Protein AF-A0A0W8DHG4-F1 (afdb_monomer)

Nearest PDB structures (foldseek):
  8uyo-assembly1_1  TM=6.181E-01  e=2.936E-01  Homo sapiens
  4qko-assembly4_G  TM=4.051E-01  e=9.079E-01  Pseudomonas aeruginosa PAO1

Secondary structure (DSSP, 8-state):
---------HHHHHHHHHH-PPPTTS-HHHHHHHHHHHHHTSTTGGGSHHHHHHHHHHHHHHSSGGGHHHHHHHHTT--S-HHHHHHHHHHHHHHHHTS-SPPP-HHHHHHH----PPP----------------

Solvent-accessible surface area (backbone atoms only — not comparable to full-atom values): 8280 Å² total; per-residue (Å²): 134,86,81,88,77,80,78,75,48,58,66,55,47,52,56,45,51,68,67,64,60,59,56,55,80,35,36,46,60,58,43,52,53,53,35,45,56,54,23,40,72,29,89,63,20,66,82,30,63,66,33,31,38,50,30,33,58,29,45,44,53,37,67,47,63,96,49,21,69,63,52,44,58,70,54,59,88,62,86,72,55,43,65,55,52,38,54,50,50,38,53,53,50,24,62,74,65,75,39,60,59,54,46,80,65,62,75,61,50,66,72,66,63,67,77,74,73,78,77,82,87,80,85,83,85,84,87,84,81,87,84,84,90,88,132

Sequence (135 aa):
MARFRPTLTDQEITARIYSEGKRAAETYQEYADRLLMMADGLTGGLESVSNAQHALATFLRLAWPQRKDILQTHIRGKPGAPTELLNDAVHFLSELSQSDGRRDDYKRRKLSDGSRTPRPDTKAKPAASKPTPKK

Mean predicted aligned error: 12.34 Å

Foldseek 3Di:
DDPDDDPDALVRLLVCLLVDADDQADFLVRLLVVSLVSLQSYVCRLVPLVSLVSSLVSSLCHLDPVCSVVLCVVLPPDDDRSSVSSVVSQVVVCVVVVHRNHHPVPVVVVVVPPPPPDDPPDDDDDDDDDDDDDD

pLDDT: mean 82.61, std 21.77, range [37.69, 98.62]

Structure (mmCIF, N/CA/C/O backbone):
data_AF-A0A0W8DHG4-F1
#
_entry.id   AF-A0A0W8DHG4-F1
#
loop_
_atom_site.group_PDB
_atom_site.id
_atom_site.type_symbol
_atom_site.label_atom_id
_atom_site.label_alt_id
_atom_site.label_comp_id
_atom_site.label_asym_id
_atom_site.label_entity_id
_atom_site.label_seq_id
_atom_site.pdbx_PDB_ins_code
_atom_site.Cartn_x
_atom_site.Cartn_y
_atom_site.Cartn_z
_atom_site.occupancy
_atom_site.B_iso_or_equiv
_atom_site.auth_seq_id
_atom_site.auth_comp_id
_atom_site.auth_asym_id
_atom_site.auth_atom_id
_atom_site.pdbx_PDB_model_num
ATOM 1 N N . MET A 1 1 ? -30.623 -26.410 10.223 1.00 40.69 1 MET A N 1
ATOM 2 C CA . MET A 1 1 ? -30.183 -25.206 9.484 1.00 40.69 1 MET A CA 1
ATOM 3 C C . MET A 1 1 ? -28.752 -24.891 9.889 1.00 40.69 1 MET A C 1
ATOM 5 O O . MET A 1 1 ? -28.527 -24.553 11.045 1.00 40.69 1 MET A O 1
ATOM 9 N N . ALA A 1 2 ? -27.779 -25.092 9.000 1.00 45.44 2 ALA A N 1
ATOM 10 C CA . ALA A 1 2 ? -26.382 -24.782 9.295 1.00 45.44 2 ALA A CA 1
ATOM 11 C C . ALA A 1 2 ? -26.195 -23.257 9.301 1.00 45.44 2 ALA A C 1
ATOM 13 O O . ALA A 1 2 ? -26.492 -22.591 8.312 1.00 45.44 2 ALA A O 1
ATOM 14 N N . ARG A 1 3 ? -25.742 -22.692 10.425 1.00 48.25 3 ARG A N 1
ATOM 15 C CA . ARG A 1 3 ? -25.333 -21.285 10.495 1.00 48.25 3 ARG A CA 1
ATOM 16 C C . ARG A 1 3 ? -24.000 -21.160 9.763 1.00 48.25 3 ARG A C 1
ATOM 18 O O . ARG A 1 3 ? -22.982 -21.594 10.290 1.00 48.25 3 ARG A O 1
ATOM 25 N N . PHE A 1 4 ? -24.004 -20.582 8.567 1.00 52.25 4 PHE A N 1
ATOM 26 C CA . PHE A 1 4 ? -22.767 -20.145 7.930 1.00 52.25 4 PHE A CA 1
ATOM 27 C C . PHE A 1 4 ? -22.173 -19.040 8.814 1.00 52.25 4 PHE A C 1
ATOM 29 O O . PHE A 1 4 ? -22.779 -17.984 8.986 1.00 52.25 4 PHE A O 1
ATOM 36 N N . ARG A 1 5 ? -21.041 -19.315 9.460 1.00 62.88 5 ARG A N 1
ATOM 37 C CA . ARG A 1 5 ? -20.249 -18.312 10.175 1.00 62.88 5 ARG A CA 1
ATOM 38 C C . ARG A 1 5 ? -18.804 -18.452 9.729 1.00 62.88 5 ARG A C 1
ATOM 40 O O . ARG A 1 5 ? -18.098 -19.324 10.225 1.00 62.88 5 ARG A O 1
ATOM 47 N N . PRO A 1 6 ? -18.394 -17.612 8.778 1.00 52.09 6 PRO A N 1
ATOM 48 C CA . PRO A 1 6 ? -17.113 -16.957 8.957 1.00 52.09 6 PRO A CA 1
ATOM 49 C C . PRO A 1 6 ? -17.217 -15.503 8.491 1.00 52.09 6 PRO A C 1
ATOM 51 O O . PRO A 1 6 ? -16.944 -15.184 7.338 1.00 52.09 6 PRO A O 1
ATOM 54 N N . THR A 1 7 ? -17.619 -14.602 9.385 1.00 70.25 7 THR A N 1
ATOM 55 C CA . THR A 1 7 ? -17.101 -13.233 9.309 1.00 70.25 7 THR A CA 1
ATOM 56 C C . THR A 1 7 ? -15.697 -13.317 9.885 1.00 70.25 7 THR A C 1
ATOM 58 O O . THR A 1 7 ? -15.559 -13.592 11.078 1.00 70.25 7 THR A O 1
ATOM 61 N N . LEU A 1 8 ? -14.676 -13.196 9.032 1.00 80.50 8 LEU A N 1
ATOM 62 C CA . LEU A 1 8 ? -13.296 -13.047 9.495 1.00 80.50 8 LEU A CA 1
ATOM 63 C C . LEU A 1 8 ? -13.265 -11.924 10.536 1.00 80.50 8 LEU A C 1
ATOM 65 O O . LEU A 1 8 ? -13.881 -10.878 10.336 1.00 80.50 8 LEU A O 1
ATOM 69 N N . THR A 1 9 ? -12.591 -12.160 11.651 1.00 91.44 9 THR A N 1
ATOM 70 C CA . THR A 1 9 ? -12.346 -11.130 12.660 1.00 91.44 9 THR A CA 1
ATOM 71 C C . THR A 1 9 ? -11.423 -10.050 12.100 1.00 91.44 9 THR A C 1
ATOM 73 O O . THR A 1 9 ? -10.621 -10.315 11.201 1.00 91.44 9 THR A O 1
ATOM 76 N N . ASP A 1 10 ? -11.459 -8.846 12.676 1.00 92.56 10 ASP A N 1
ATOM 77 C CA . ASP A 1 10 ? -10.547 -7.757 12.293 1.00 92.56 10 ASP A CA 1
ATOM 78 C C . ASP A 1 10 ? -9.073 -8.184 12.364 1.00 92.56 10 ASP A C 1
ATOM 80 O O . ASP A 1 10 ? -8.259 -7.804 11.521 1.00 92.56 10 ASP A O 1
ATOM 84 N N . GLN A 1 11 ? -8.724 -9.039 13.331 1.00 93.88 11 GLN A N 1
ATOM 85 C CA . GLN A 1 11 ? -7.378 -9.587 13.466 1.00 93.88 11 GLN A CA 1
ATOM 86 C C . GLN A 1 11 ? -7.007 -10.497 12.286 1.00 93.88 11 GLN A C 1
ATOM 88 O O . GLN A 1 11 ? -5.900 -10.394 11.754 1.00 93.88 11 GLN A O 1
ATOM 93 N N . GLU A 1 12 ? -7.916 -11.372 11.851 1.00 94.62 12 GLU A N 1
ATOM 94 C CA . GLU A 1 12 ? -7.690 -12.257 10.703 1.00 94.62 12 GLU A CA 1
ATOM 95 C C . GLU A 1 12 ? -7.619 -11.472 9.389 1.00 94.62 12 GLU A C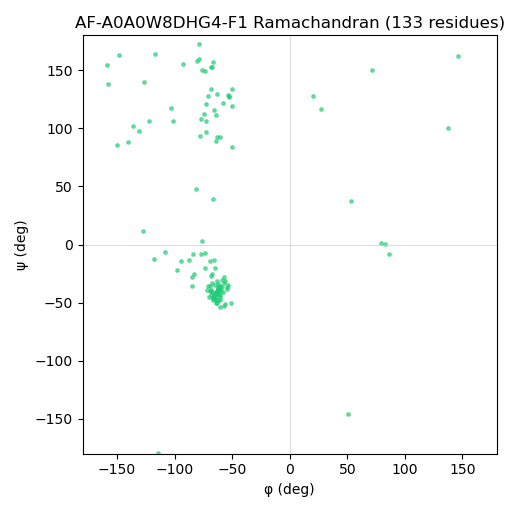 1
ATOM 97 O O . GLU A 1 12 ? -6.767 -11.761 8.546 1.00 94.62 12 GLU A O 1
ATOM 102 N N . ILE A 1 13 ? -8.461 -10.447 9.222 1.00 93.75 13 ILE A N 1
ATOM 103 C CA . ILE A 1 13 ? -8.416 -9.551 8.059 1.00 93.75 13 ILE A CA 1
ATOM 104 C C . ILE A 1 13 ? -7.089 -8.790 8.045 1.00 93.75 13 ILE A C 1
ATOM 106 O O . ILE A 1 13 ? -6.402 -8.782 7.025 1.00 93.75 13 ILE A O 1
ATOM 110 N N . THR A 1 14 ? -6.670 -8.227 9.179 1.00 96.44 14 THR A N 1
ATOM 111 C CA . THR A 1 14 ? -5.396 -7.505 9.302 1.00 96.44 14 THR A CA 1
ATOM 112 C C . THR A 1 14 ? -4.206 -8.415 8.991 1.00 96.44 14 THR A C 1
ATOM 114 O O . THR A 1 14 ? -3.324 -8.050 8.211 1.00 96.44 14 THR A O 1
ATOM 117 N N . ALA A 1 15 ? -4.189 -9.639 9.529 1.00 96.81 15 ALA A N 1
ATOM 118 C CA . ALA A 1 15 ? -3.156 -10.628 9.215 1.00 96.81 15 ALA A CA 1
ATOM 119 C C . ALA A 1 15 ? -3.132 -10.978 7.717 1.00 96.81 15 ALA A C 1
ATOM 121 O O . ALA A 1 15 ? -2.061 -11.125 7.116 1.00 96.81 15 ALA A O 1
ATOM 122 N N . ARG A 1 16 ? -4.311 -11.065 7.091 1.00 96.50 16 ARG A N 1
ATOM 123 C CA . ARG A 1 16 ? -4.432 -11.293 5.653 1.00 96.50 16 ARG A CA 1
ATOM 124 C C . ARG A 1 16 ? -3.893 -10.116 4.846 1.00 96.50 16 ARG A C 1
ATOM 126 O O . ARG A 1 16 ? -3.108 -10.362 3.939 1.00 96.50 16 ARG A O 1
ATOM 133 N N . ILE A 1 17 ? -4.221 -8.869 5.204 1.00 97.69 17 ILE A N 1
ATOM 134 C CA . ILE A 1 17 ? -3.657 -7.661 4.573 1.00 97.69 17 ILE A CA 1
ATOM 135 C C . ILE A 1 17 ? -2.130 -7.766 4.557 1.00 97.69 17 ILE A C 1
ATOM 137 O O . ILE A 1 17 ? -1.523 -7.712 3.496 1.00 97.69 17 ILE A O 1
ATOM 141 N N . TYR A 1 18 ? -1.497 -8.066 5.693 1.00 97.94 18 TYR A N 1
ATOM 142 C CA . TYR A 1 18 ? -0.037 -8.156 5.776 1.00 97.94 18 TYR A CA 1
ATOM 143 C C . TYR A 1 18 ? 0.612 -9.304 4.978 1.00 97.94 18 TYR A C 1
ATOM 145 O O . TYR A 1 18 ? 1.833 -9.307 4.803 1.00 97.94 18 TYR A O 1
ATOM 153 N N . SER A 1 19 ? -0.138 -10.285 4.495 1.00 96.81 19 SER A N 1
ATOM 154 C CA . SER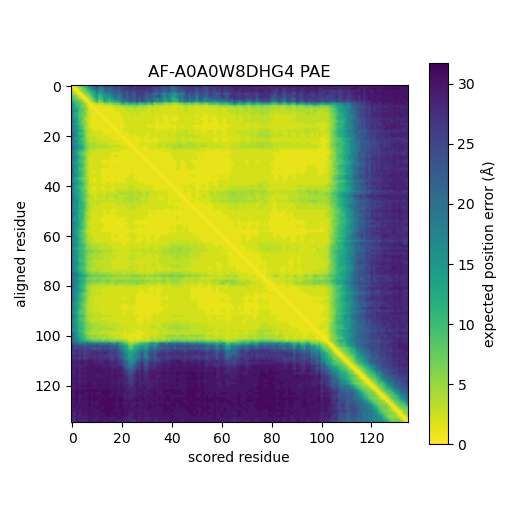 A 1 19 ? 0.399 -11.372 3.660 1.00 96.81 19 SER A CA 1
ATOM 155 C C . SER A 1 19 ? -0.030 -11.272 2.196 1.00 96.81 19 SER A C 1
ATOM 157 O O . SER A 1 19 ? 0.471 -12.023 1.357 1.00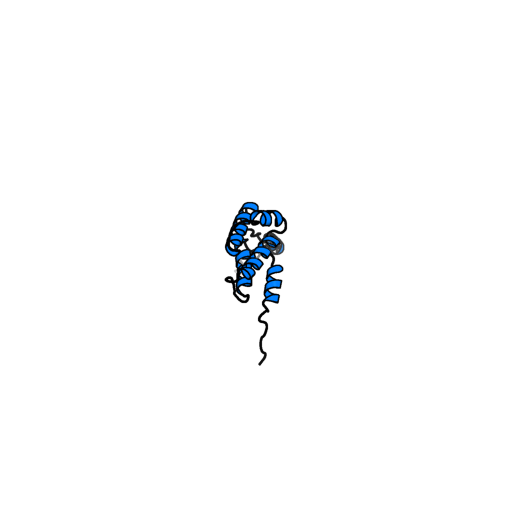 96.81 19 SER A O 1
ATOM 159 N N . GLU A 1 20 ? -0.910 -10.328 1.870 1.00 96.88 20 GLU A N 1
ATOM 160 C CA . GLU A 1 20 ? -1.489 -10.176 0.544 1.00 96.88 20 GLU A CA 1
ATOM 161 C C . GLU A 1 20 ? -0.485 -9.507 -0.400 1.00 96.88 20 GLU A C 1
ATOM 163 O O . GLU A 1 20 ? -0.368 -8.290 -0.456 1.00 96.88 20 GLU A O 1
ATOM 168 N N . GLY A 1 21 ? 0.280 -10.316 -1.133 1.00 96.69 21 GLY A N 1
ATOM 169 C CA . GLY A 1 21 ? 1.248 -9.826 -2.111 1.00 96.69 21 GLY A CA 1
ATOM 170 C C . GLY A 1 21 ? 0.613 -9.396 -3.435 1.00 96.69 21 GLY A C 1
ATOM 171 O O . GLY A 1 21 ? -0.474 -9.851 -3.814 1.00 96.69 21 GLY A O 1
ATOM 172 N N . LYS A 1 22 ? 1.350 -8.567 -4.183 1.00 96.81 22 LYS A N 1
ATOM 173 C CA . LYS A 1 22 ? 0.965 -8.159 -5.533 1.00 96.81 22 LYS A CA 1
ATOM 174 C C . LYS A 1 22 ? 0.918 -9.363 -6.484 1.00 96.81 22 LYS A C 1
ATOM 176 O O . LYS A 1 22 ? 1.884 -10.117 -6.620 1.00 96.81 22 LYS A O 1
ATOM 181 N N . ARG A 1 23 ? -0.186 -9.509 -7.208 1.00 95.75 23 ARG A N 1
ATOM 182 C CA . ARG A 1 23 ? -0.397 -10.486 -8.280 1.00 95.75 23 ARG A CA 1
ATOM 183 C C . ARG A 1 23 ? 0.338 -10.044 -9.548 1.00 95.75 23 ARG A C 1
ATOM 185 O O . ARG A 1 23 ? 0.514 -8.859 -9.828 1.00 95.75 23 ARG A O 1
ATOM 192 N N . ALA A 1 24 ? 0.762 -11.013 -10.356 1.00 93.00 24 ALA A N 1
ATOM 193 C CA . ALA A 1 24 ? 1.458 -10.722 -11.612 1.00 93.00 24 ALA A CA 1
ATOM 194 C C . ALA A 1 24 ? 0.568 -9.955 -12.606 1.00 93.00 24 ALA A C 1
ATOM 196 O O . ALA A 1 24 ? 1.036 -9.016 -13.241 1.00 93.00 24 ALA A O 1
ATOM 197 N N . ALA A 1 25 ? -0.710 -10.331 -12.686 1.00 93.56 25 ALA A N 1
ATOM 198 C CA . ALA A 1 25 ? -1.664 -9.788 -13.648 1.00 93.56 25 ALA A CA 1
ATOM 199 C C . ALA A 1 25 ? -2.329 -8.468 -13.217 1.00 93.56 25 ALA A C 1
ATOM 201 O O . ALA A 1 25 ? -3.046 -7.883 -14.023 1.00 93.56 25 ALA A O 1
ATOM 202 N N . GLU A 1 26 ? -2.133 -8.003 -11.979 1.00 95.56 26 GLU A N 1
ATOM 203 C CA . GLU A 1 26 ? -2.702 -6.721 -11.532 1.00 95.56 26 GLU A CA 1
ATOM 204 C C . GLU A 1 26 ? -1.710 -5.567 -11.737 1.00 95.56 26 GLU A C 1
ATOM 206 O O . GLU A 1 26 ? -0.500 -5.801 -11.780 1.00 95.56 26 GLU A O 1
ATOM 211 N N . THR A 1 27 ? -2.190 -4.335 -11.865 1.00 97.81 27 THR A N 1
ATOM 212 C CA . THR A 1 27 ? -1.347 -3.126 -11.824 1.00 97.81 27 THR A CA 1
ATOM 213 C C . THR A 1 27 ? -0.980 -2.761 -10.383 1.00 97.81 27 THR A C 1
ATOM 215 O O . THR A 1 27 ? -1.469 -3.359 -9.422 1.00 97.81 27 THR A O 1
ATOM 218 N N . TYR A 1 28 ? -0.093 -1.785 -10.189 1.00 98.38 28 TYR A N 1
ATOM 219 C CA . TYR A 1 28 ? 0.153 -1.206 -8.869 1.00 98.38 28 TYR A CA 1
ATOM 220 C C . TYR A 1 28 ? -1.099 -0.530 -8.299 1.00 98.38 28 TYR A C 1
ATOM 222 O O . TYR A 1 28 ? -1.371 -0.705 -7.114 1.00 98.38 28 TYR A O 1
ATOM 230 N N . GLN A 1 29 ? -1.887 0.154 -9.133 1.00 98.50 29 GLN A N 1
ATOM 231 C CA . GLN A 1 29 ? -3.149 0.765 -8.710 1.00 98.50 29 GLN A CA 1
ATOM 232 C C . GLN A 1 29 ? -4.161 -0.296 -8.261 1.00 98.50 29 GLN A C 1
ATOM 234 O O . GLN A 1 29 ? -4.654 -0.234 -7.143 1.00 98.50 29 GLN A O 1
ATOM 239 N N . GLU A 1 30 ? -4.394 -1.330 -9.073 1.00 98.44 30 GLU A N 1
ATOM 240 C CA . GLU A 1 30 ? -5.334 -2.410 -8.732 1.00 98.44 30 GLU A CA 1
ATOM 241 C C . GLU A 1 30 ? -4.920 -3.146 -7.451 1.00 98.44 30 GLU A C 1
ATOM 243 O O . GLU A 1 30 ? -5.765 -3.545 -6.649 1.00 98.44 30 GLU A O 1
ATOM 248 N N . TYR A 1 31 ? -3.611 -3.303 -7.233 1.00 98.62 31 TYR A N 1
ATOM 249 C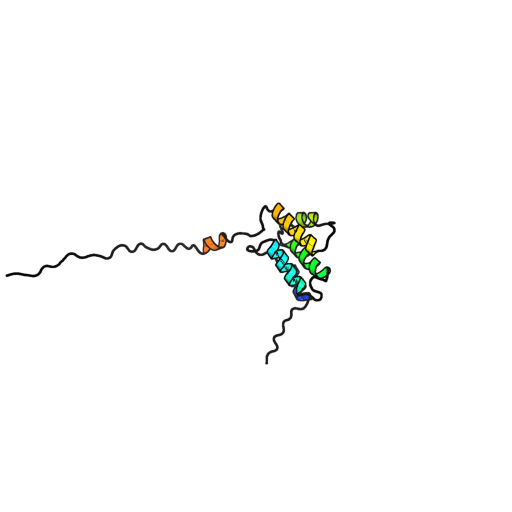 CA . TYR A 1 31 ? -3.091 -3.857 -5.991 1.00 98.62 31 TYR A CA 1
ATOM 250 C C . TYR A 1 31 ? -3.372 -2.948 -4.785 1.00 98.62 31 TYR A C 1
ATOM 252 O O . TYR A 1 31 ? -3.817 -3.439 -3.748 1.00 98.62 31 TYR A O 1
ATOM 260 N N . ALA A 1 32 ? -3.143 -1.640 -4.914 1.00 98.62 32 ALA A N 1
ATOM 261 C CA . ALA A 1 32 ? -3.449 -0.665 -3.871 1.00 98.62 32 ALA A CA 1
ATOM 262 C C . ALA A 1 32 ?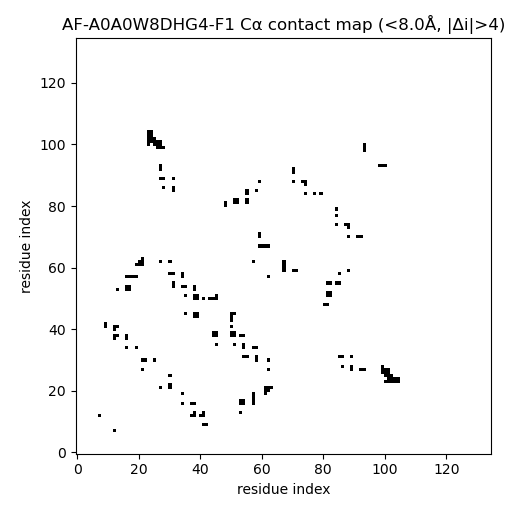 -4.951 -0.643 -3.539 1.00 98.62 32 ALA A C 1
ATOM 264 O O . ALA A 1 32 ? -5.315 -0.781 -2.370 1.00 98.62 32 ALA A O 1
ATOM 265 N N . ASP A 1 33 ? -5.814 -0.581 -4.554 1.00 98.56 33 ASP A N 1
ATOM 266 C CA . ASP A 1 33 ? -7.274 -0.590 -4.399 1.00 98.56 33 ASP A CA 1
ATOM 267 C C . ASP A 1 33 ? -7.755 -1.869 -3.702 1.00 98.56 33 ASP A C 1
ATOM 269 O O . ASP A 1 33 ? -8.613 -1.832 -2.819 1.00 98.56 33 ASP A O 1
ATOM 273 N N . ARG A 1 34 ? -7.158 -3.019 -4.041 1.00 98.44 34 ARG A N 1
ATOM 274 C CA . ARG A 1 34 ? -7.464 -4.303 -3.398 1.00 98.44 34 ARG A CA 1
ATOM 275 C C . ARG A 1 34 ? -7.098 -4.310 -1.914 1.00 98.44 34 ARG A C 1
ATOM 277 O O . ARG A 1 34 ? -7.865 -4.839 -1.111 1.00 98.44 34 ARG A O 1
ATOM 284 N N . LEU A 1 35 ? -5.960 -3.724 -1.535 1.00 98.56 35 LEU A N 1
ATOM 285 C CA . LEU A 1 35 ? -5.577 -3.580 -0.127 1.00 98.56 35 LEU A CA 1
ATOM 286 C C . LEU A 1 35 ? -6.507 -2.618 0.620 1.00 98.56 35 LEU A C 1
ATOM 288 O O . LEU A 1 35 ? -6.890 -2.912 1.752 1.00 98.56 35 LEU A O 1
ATOM 292 N N . LEU A 1 36 ? -6.903 -1.507 -0.010 1.00 98.31 36 LEU A N 1
ATOM 293 C CA . LEU A 1 36 ? -7.866 -0.566 0.566 1.00 98.31 36 LEU A CA 1
ATOM 294 C C . LEU A 1 36 ? -9.234 -1.214 0.774 1.00 98.31 3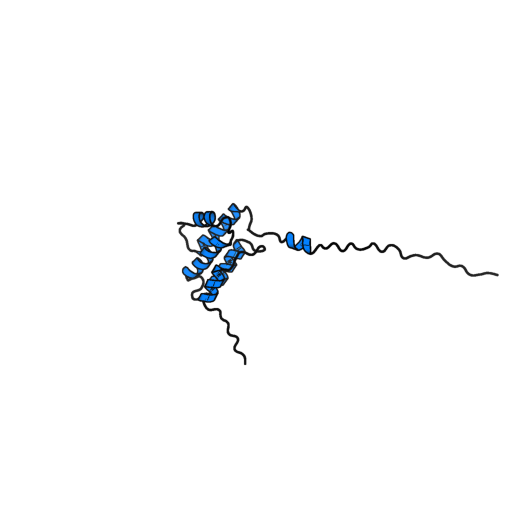6 LEU A C 1
ATOM 296 O O . LEU A 1 36 ? -9.820 -1.042 1.833 1.00 98.31 36 LEU A O 1
ATOM 300 N N . MET A 1 37 ? -9.704 -2.032 -0.167 1.00 98.06 37 MET A N 1
ATOM 301 C CA . MET A 1 37 ? -10.958 -2.778 -0.023 1.00 98.06 37 MET A CA 1
ATOM 302 C C . MET A 1 37 ? -10.919 -3.768 1.150 1.00 98.06 37 MET A C 1
ATOM 304 O O . MET A 1 37 ? -11.915 -3.956 1.842 1.00 98.06 37 MET A O 1
ATOM 308 N N . MET A 1 38 ? -9.770 -4.402 1.401 1.00 97.44 38 MET A N 1
ATOM 309 C CA . MET A 1 38 ? -9.602 -5.262 2.577 1.00 97.44 38 MET A CA 1
ATOM 310 C C . MET A 1 38 ? -9.580 -4.454 3.877 1.00 97.44 38 MET A C 1
ATOM 312 O O . MET A 1 38 ? -10.164 -4.889 4.866 1.00 97.44 38 MET A O 1
ATOM 316 N N . ALA A 1 39 ? -8.919 -3.294 3.875 1.00 97.38 39 ALA A N 1
ATOM 317 C CA . ALA A 1 39 ? -8.876 -2.388 5.020 1.00 97.38 39 ALA A CA 1
ATOM 318 C C . ALA A 1 39 ? -10.245 -1.756 5.322 1.00 97.38 39 ALA A C 1
ATOM 320 O O . ALA A 1 39 ? -10.571 -1.555 6.487 1.00 97.38 39 ALA A O 1
ATOM 321 N N . ASP A 1 40 ? -11.062 -1.498 4.301 1.00 96.38 40 ASP A N 1
ATOM 322 C CA . ASP A 1 40 ? -12.430 -0.989 4.451 1.00 96.38 40 ASP A CA 1
ATOM 323 C C . ASP A 1 40 ? -13.372 -2.011 5.110 1.00 96.38 40 ASP A C 1
ATOM 325 O O . ASP A 1 40 ? -14.335 -1.649 5.777 1.00 96.38 40 ASP A O 1
ATOM 329 N N . GLY A 1 41 ? -13.060 -3.304 4.982 1.00 93.69 41 GLY A N 1
ATOM 330 C CA . GLY A 1 41 ? -13.793 -4.381 5.648 1.00 93.69 41 GLY A CA 1
ATOM 331 C C . GLY A 1 41 ? -13.532 -4.505 7.155 1.00 93.69 41 GLY A C 1
ATOM 332 O O . GLY A 1 41 ? -14.188 -5.320 7.801 1.00 93.69 41 GLY A O 1
ATOM 333 N N . LEU A 1 42 ? -12.577 -3.749 7.707 1.00 95.19 42 LEU A N 1
ATOM 334 C CA . LEU A 1 42 ? -12.298 -3.699 9.145 1.00 95.19 42 LEU A CA 1
ATOM 335 C C . LEU A 1 42 ? -13.291 -2.781 9.865 1.00 95.19 42 LEU A C 1
ATOM 337 O O . LEU A 1 42 ? -13.842 -1.847 9.278 1.00 95.19 42 LEU A O 1
ATOM 341 N N . THR A 1 43 ? -13.462 -2.974 11.175 1.00 94.19 43 THR A N 1
ATOM 342 C CA . THR A 1 43 ? -14.215 -2.017 12.000 1.00 94.19 43 THR A CA 1
ATOM 343 C C . THR A 1 43 ? -13.667 -0.593 11.826 1.00 94.19 43 THR A C 1
ATOM 345 O O . THR A 1 43 ? -12.469 -0.342 11.973 1.00 94.19 43 THR A O 1
ATOM 348 N N . GLY A 1 44 ? -14.559 0.351 11.509 1.00 92.75 44 GLY A N 1
ATOM 349 C CA . GLY A 1 44 ? -14.212 1.750 11.234 1.00 92.75 44 GLY A CA 1
ATOM 350 C C . GLY A 1 44 ? -13.734 2.034 9.803 1.00 92.75 44 GLY A C 1
ATOM 351 O O . GLY A 1 44 ? -13.424 3.184 9.505 1.00 92.75 44 GLY A O 1
ATOM 352 N N . GLY A 1 45 ? -13.675 1.020 8.931 1.00 94.75 45 GLY A N 1
ATOM 353 C CA . GLY A 1 45 ? -13.402 1.157 7.498 1.00 94.75 45 GLY A CA 1
ATOM 354 C C . GLY A 1 45 ? -12.167 1.998 7.176 1.00 94.75 45 GLY A C 1
ATOM 355 O O . GLY A 1 45 ? -11.191 2.001 7.932 1.00 94.75 45 GLY A O 1
ATOM 356 N N . LEU A 1 46 ? -12.212 2.738 6.068 1.00 94.00 46 LEU A N 1
ATOM 357 C CA . LEU A 1 46 ? -11.152 3.687 5.698 1.00 94.00 46 LEU A CA 1
ATOM 358 C C . LEU A 1 46 ? -11.176 5.015 6.477 1.00 94.00 46 LEU A C 1
ATOM 360 O O . LEU A 1 46 ? -10.218 5.781 6.376 1.00 94.00 46 LEU A O 1
ATOM 364 N N . GLU A 1 47 ? -12.212 5.288 7.279 1.00 94.69 47 GLU A N 1
ATOM 365 C CA . GLU A 1 47 ? -12.226 6.444 8.194 1.00 94.69 47 GLU A CA 1
ATOM 366 C C . GLU A 1 47 ? -11.214 6.265 9.340 1.00 94.69 47 GLU A C 1
ATOM 368 O O . GLU A 1 47 ? -10.666 7.234 9.871 1.00 94.69 47 GLU A O 1
ATOM 373 N N . SER A 1 48 ? -10.905 5.013 9.693 1.00 96.50 48 SER A N 1
ATOM 374 C CA . SER A 1 48 ? -9.804 4.676 10.591 1.00 96.50 48 SER A CA 1
ATOM 375 C C . SER A 1 48 ? -8.454 4.817 9.882 1.00 96.50 48 SER A C 1
ATOM 377 O O . SER A 1 48 ? -8.073 4.008 9.029 1.00 96.50 48 SER A O 1
ATOM 379 N N . VAL A 1 49 ? -7.664 5.804 10.313 1.00 96.56 49 VAL A N 1
ATOM 380 C CA . VAL A 1 49 ? -6.291 6.027 9.825 1.00 96.56 49 VAL A CA 1
ATOM 381 C C . VAL A 1 49 ? -5.429 4.768 9.979 1.00 96.56 49 VAL A C 1
ATOM 383 O O . VAL A 1 49 ? -4.621 4.465 9.103 1.00 96.56 49 VAL A O 1
ATOM 386 N N . SER A 1 50 ? -5.618 3.996 11.054 1.00 96.69 50 SER A N 1
ATOM 387 C CA . SER A 1 50 ? -4.887 2.745 11.286 1.00 96.69 50 SER A CA 1
ATOM 388 C C . SER A 1 50 ? -5.164 1.696 10.207 1.00 96.69 50 SER A C 1
ATOM 390 O O . SER A 1 50 ? -4.229 1.040 9.745 1.00 96.69 50 SER A O 1
ATOM 392 N N . ASN A 1 51 ? -6.410 1.585 9.742 1.00 97.44 51 ASN A N 1
ATOM 393 C CA . ASN A 1 51 ? -6.795 0.620 8.711 1.00 97.44 51 ASN A CA 1
ATOM 394 C C . ASN A 1 51 ? -6.131 0.968 7.372 1.00 97.44 51 ASN A C 1
ATOM 396 O O . ASN A 1 51 ? -5.479 0.121 6.754 1.00 97.44 51 ASN A O 1
ATOM 400 N N . ALA A 1 52 ? -6.195 2.240 6.970 1.00 97.62 52 ALA A N 1
ATOM 401 C CA . ALA A 1 52 ? -5.502 2.721 5.777 1.00 97.62 52 ALA A CA 1
ATOM 402 C C . ALA A 1 52 ? -3.967 2.578 5.897 1.00 97.62 52 ALA A C 1
ATOM 404 O O . ALA A 1 52 ? -3.288 2.248 4.921 1.00 97.62 52 ALA A O 1
ATOM 405 N N . GLN A 1 53 ? -3.410 2.733 7.104 1.00 98.00 53 GLN A N 1
ATOM 406 C CA . GLN A 1 53 ? -1.986 2.518 7.367 1.00 98.00 53 GLN A CA 1
ATOM 407 C C . GLN A 1 53 ? -1.565 1.051 7.171 1.00 98.00 53 GLN A C 1
ATOM 409 O O . GLN A 1 53 ? -0.458 0.800 6.687 1.00 98.00 53 GLN A O 1
ATOM 414 N N . HIS A 1 54 ? -2.424 0.074 7.494 1.00 98.12 54 HIS A N 1
ATOM 415 C CA . HIS A 1 54 ? -2.155 -1.343 7.214 1.00 98.12 54 HIS A CA 1
ATOM 416 C C . HIS A 1 54 ? -2.019 -1.609 5.706 1.00 98.12 54 HIS A C 1
ATOM 418 O O . HIS A 1 54 ? -1.091 -2.315 5.288 1.00 98.12 54 HIS A O 1
ATOM 424 N N . ALA A 1 55 ? -2.888 -1.003 4.889 1.00 98.38 55 ALA A N 1
ATOM 425 C CA . ALA A 1 55 ? -2.811 -1.082 3.431 1.00 98.38 55 ALA A CA 1
ATOM 426 C C . ALA A 1 55 ? -1.518 -0.436 2.902 1.00 98.38 55 ALA A C 1
ATOM 428 O O . ALA A 1 55 ? -0.756 -1.091 2.187 1.00 98.38 55 ALA A O 1
ATOM 429 N N . LEU A 1 56 ? -1.207 0.794 3.332 1.00 98.50 56 LEU A N 1
ATOM 430 C CA . LEU A 1 56 ? 0.024 1.492 2.948 1.00 98.50 56 LEU A CA 1
ATOM 431 C C . LEU A 1 56 ? 1.277 0.682 3.306 1.00 98.50 56 LEU A C 1
ATOM 433 O O . LEU A 1 56 ? 2.101 0.389 2.440 1.00 98.50 56 LEU A O 1
ATOM 437 N N . ALA A 1 57 ? 1.415 0.255 4.562 1.00 97.94 57 ALA A N 1
ATOM 438 C CA . ALA A 1 57 ? 2.581 -0.501 5.021 1.00 97.94 57 ALA A CA 1
ATOM 439 C C . ALA A 1 57 ? 2.777 -1.811 4.237 1.00 97.94 57 ALA A C 1
ATOM 441 O O . ALA A 1 57 ? 3.908 -2.219 3.948 1.00 97.94 57 ALA A O 1
ATOM 442 N N . THR A 1 58 ? 1.678 -2.470 3.872 1.00 98.62 58 THR A N 1
ATOM 443 C CA . THR A 1 58 ? 1.705 -3.689 3.060 1.00 98.62 58 THR A CA 1
ATOM 444 C C . THR A 1 58 ? 2.127 -3.394 1.627 1.00 98.62 58 THR A C 1
ATOM 446 O O . THR A 1 58 ? 3.007 -4.084 1.103 1.00 98.62 58 THR A O 1
ATOM 449 N N . PHE A 1 59 ? 1.575 -2.349 1.010 1.00 98.62 59 PHE A N 1
ATOM 450 C CA . PHE A 1 59 ? 1.957 -1.929 -0.333 1.00 98.62 59 PHE A CA 1
ATOM 451 C C . PHE A 1 59 ? 3.460 -1.647 -0.418 1.00 98.62 59 PHE A C 1
ATOM 453 O O . PHE A 1 59 ? 4.154 -2.252 -1.237 1.00 98.62 59 PHE A O 1
ATOM 460 N N . LEU A 1 60 ? 3.991 -0.831 0.501 1.00 98.06 60 LEU A N 1
ATOM 461 C CA . LEU A 1 60 ? 5.412 -0.467 0.538 1.00 98.06 60 LEU A CA 1
ATOM 462 C C . LEU A 1 60 ? 6.339 -1.685 0.643 1.00 98.06 60 LEU A C 1
ATOM 464 O O . LEU A 1 60 ? 7.450 -1.678 0.115 1.00 98.06 60 LEU A O 1
ATOM 468 N N . ARG A 1 61 ? 5.896 -2.744 1.327 1.00 97.88 61 ARG A N 1
ATOM 469 C CA . ARG A 1 61 ? 6.694 -3.957 1.534 1.00 97.88 61 ARG A CA 1
ATOM 470 C C . ARG A 1 61 ? 6.590 -4.951 0.379 1.00 97.88 61 ARG A C 1
ATOM 472 O O . ARG A 1 61 ? 7.573 -5.637 0.097 1.00 97.88 61 ARG A O 1
ATOM 479 N N . LEU A 1 62 ? 5.418 -5.071 -0.245 1.00 98.00 62 LEU A N 1
ATOM 480 C CA . LEU A 1 62 ? 5.090 -6.205 -1.117 1.00 98.00 62 LEU A CA 1
ATOM 481 C C . LEU A 1 62 ? 4.802 -5.836 -2.579 1.00 98.00 62 LEU A C 1
ATOM 483 O O . LEU A 1 62 ? 4.802 -6.739 -3.415 1.00 98.00 62 LEU A O 1
ATOM 487 N N . ALA A 1 63 ? 4.610 -4.556 -2.922 1.00 96.94 63 ALA A N 1
ATOM 488 C CA . ALA A 1 63 ? 4.370 -4.142 -4.309 1.00 96.94 63 ALA A CA 1
ATOM 489 C C . ALA A 1 63 ? 5.568 -4.463 -5.216 1.00 96.94 63 ALA A C 1
ATOM 491 O O . ALA A 1 63 ? 5.404 -4.980 -6.323 1.00 96.94 63 ALA A O 1
ATOM 492 N N . TRP A 1 64 ? 6.785 -4.205 -4.725 1.00 95.38 64 TRP A N 1
ATOM 493 C CA . TRP A 1 64 ? 8.022 -4.578 -5.405 1.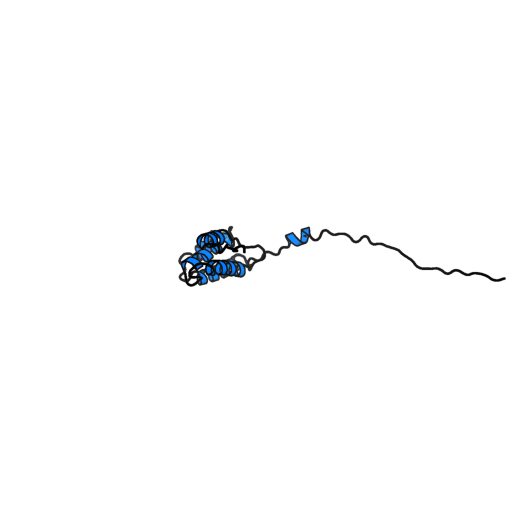00 95.38 64 TRP A CA 1
ATOM 494 C C . TRP A 1 64 ? 9.149 -4.864 -4.394 1.00 95.38 64 TRP A C 1
ATOM 496 O O . TRP A 1 64 ? 9.955 -3.981 -4.090 1.00 95.38 64 TRP A O 1
ATOM 506 N N . PRO A 1 65 ? 9.245 -6.100 -3.863 1.00 94.75 65 PRO A N 1
ATOM 507 C CA . PRO A 1 65 ? 10.133 -6.415 -2.740 1.00 94.75 65 PRO A CA 1
ATOM 508 C C . PRO A 1 65 ? 11.611 -6.067 -2.964 1.00 94.75 65 PRO A C 1
ATOM 510 O O . PRO A 1 65 ? 12.296 -5.689 -2.019 1.00 94.75 65 PRO A O 1
ATOM 513 N N . GLN A 1 66 ? 12.101 -6.139 -4.209 1.00 95.12 66 GLN A N 1
ATOM 514 C CA . GLN A 1 66 ? 13.484 -5.792 -4.569 1.00 95.12 66 GLN A CA 1
ATOM 515 C C . GLN A 1 66 ? 13.800 -4.288 -4.460 1.00 95.12 66 GLN A C 1
ATOM 517 O O . GLN A 1 66 ? 14.967 -3.902 -4.527 1.00 95.12 66 GLN A O 1
ATOM 522 N N . ARG A 1 67 ? 12.777 -3.432 -4.352 1.00 93.56 67 ARG A N 1
ATOM 523 C CA . ARG A 1 67 ? 12.889 -1.965 -4.327 1.00 93.56 67 ARG A CA 1
ATOM 524 C C . ARG A 1 67 ? 12.172 -1.328 -3.130 1.00 93.56 67 ARG A C 1
ATOM 526 O O . ARG A 1 67 ? 12.042 -0.107 -3.086 1.00 93.56 67 ARG A O 1
ATOM 533 N N . LYS A 1 68 ? 11.752 -2.130 -2.142 1.00 95.12 68 LYS A N 1
ATOM 534 C CA . LYS A 1 68 ? 10.990 -1.666 -0.970 1.00 95.12 68 LYS A CA 1
ATOM 535 C C . LYS A 1 68 ? 11.684 -0.531 -0.207 1.00 95.12 68 LYS A C 1
ATOM 537 O O . LYS A 1 68 ? 11.012 0.394 0.219 1.00 95.12 68 LYS A O 1
ATOM 542 N N . ASP A 1 69 ? 13.012 -0.562 -0.074 1.00 96.50 69 ASP A N 1
ATOM 543 C CA . ASP A 1 69 ? 13.744 0.429 0.726 1.00 96.50 69 ASP A CA 1
ATOM 544 C C . ASP A 1 69 ? 13.752 1.808 0.044 1.00 96.50 69 ASP A C 1
ATOM 546 O O . ASP A 1 69 ? 13.622 2.839 0.705 1.00 96.50 69 ASP A O 1
ATOM 550 N N . ILE A 1 70 ? 13.818 1.830 -1.294 1.00 96.38 70 ILE A N 1
ATOM 551 C CA . ILE A 1 70 ? 13.700 3.057 -2.098 1.00 96.38 70 ILE A CA 1
ATOM 552 C C . ILE A 1 70 ? 12.287 3.628 -1.961 1.00 96.38 70 ILE A C 1
ATOM 554 O O . ILE A 1 70 ? 12.120 4.817 -1.702 1.00 96.38 70 ILE A O 1
ATOM 558 N N . LEU A 1 71 ? 11.274 2.767 -2.079 1.00 95.25 71 LEU A N 1
ATOM 559 C CA . LEU A 1 71 ? 9.871 3.153 -1.953 1.00 95.25 71 LEU A CA 1
ATOM 560 C C . LEU A 1 71 ? 9.543 3.682 -0.544 1.00 95.25 71 LEU A C 1
ATOM 562 O O . LEU A 1 71 ? 8.903 4.720 -0.402 1.00 95.25 71 LEU A O 1
ATOM 566 N N . GLN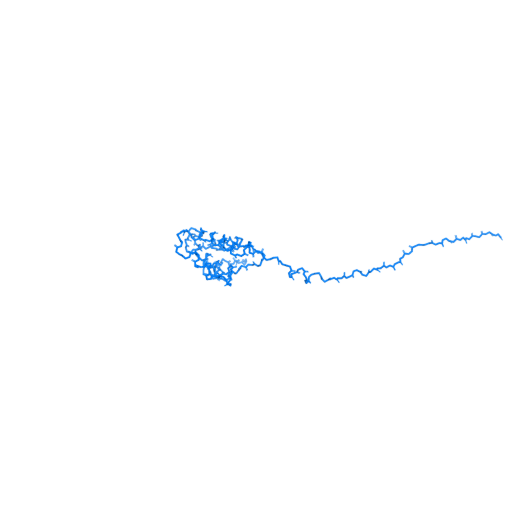 A 1 72 ? 10.037 3.025 0.508 1.00 96.25 72 GLN A N 1
ATOM 567 C CA . GLN A 1 72 ? 9.883 3.490 1.889 1.00 96.25 72 GLN A CA 1
ATOM 568 C C . GLN A 1 72 ? 10.587 4.826 2.126 1.00 96.25 72 GLN A C 1
ATOM 570 O O . GLN A 1 72 ? 10.019 5.701 2.772 1.00 96.25 72 GLN A O 1
ATOM 575 N N . THR A 1 73 ? 11.798 5.003 1.592 1.00 97.44 73 THR A N 1
ATOM 576 C CA . THR A 1 73 ? 12.539 6.269 1.707 1.00 97.44 73 THR A CA 1
ATOM 577 C C . THR A 1 73 ? 11.794 7.414 1.028 1.00 97.44 73 THR A C 1
ATOM 579 O O . THR A 1 73 ? 11.754 8.508 1.578 1.00 97.44 73 THR A O 1
ATOM 582 N N . HIS A 1 74 ? 11.162 7.158 -0.121 1.00 96.50 74 HIS A N 1
ATOM 583 C CA . HIS A 1 74 ? 10.372 8.156 -0.840 1.00 96.50 74 HIS A CA 1
ATOM 584 C C . HIS A 1 74 ? 9.163 8.656 -0.034 1.00 96.50 74 HIS A C 1
ATOM 586 O O . HIS A 1 74 ? 8.872 9.848 -0.040 1.00 96.50 74 HIS A O 1
ATOM 592 N N . ILE A 1 75 ? 8.476 7.754 0.674 1.00 97.25 75 ILE A N 1
ATOM 593 C CA . ILE A 1 75 ? 7.285 8.086 1.473 1.00 97.25 75 ILE A CA 1
ATOM 594 C C . ILE A 1 75 ? 7.641 8.624 2.865 1.00 97.25 75 ILE A C 1
ATOM 596 O O . ILE A 1 75 ? 6.868 9.363 3.476 1.00 97.25 75 ILE A O 1
ATOM 600 N N . ARG A 1 76 ? 8.815 8.276 3.394 1.00 95.62 76 ARG A N 1
ATOM 601 C CA . ARG A 1 76 ? 9.221 8.640 4.752 1.00 95.62 76 ARG A CA 1
ATOM 602 C C . ARG A 1 76 ? 9.219 10.158 4.954 1.00 95.62 76 ARG A C 1
ATOM 604 O O . ARG A 1 76 ? 9.967 10.885 4.312 1.00 95.62 76 ARG A O 1
ATOM 611 N N . GLY A 1 77 ? 8.435 10.615 5.930 1.00 90.94 77 GLY A N 1
ATOM 612 C CA . GLY A 1 77 ? 8.373 12.024 6.325 1.00 90.94 77 GLY A CA 1
ATOM 613 C C . GLY A 1 77 ? 7.518 12.905 5.411 1.00 90.94 77 GLY A C 1
ATOM 614 O O . GLY A 1 77 ? 7.406 14.098 5.686 1.00 90.94 77 GLY A O 1
ATOM 615 N N . LYS A 1 78 ? 6.892 12.344 4.366 1.00 95.75 78 LYS A N 1
ATOM 616 C CA . LYS A 1 78 ? 5.891 13.072 3.586 1.00 95.75 78 LYS A CA 1
ATOM 617 C C . LYS A 1 78 ? 4.632 13.304 4.434 1.00 95.75 78 LYS A C 1
ATOM 619 O O . LYS A 1 78 ? 4.177 12.372 5.101 1.00 95.75 78 LYS A O 1
ATOM 624 N N . PRO A 1 79 ? 4.070 14.524 4.435 1.00 93.81 79 PRO A N 1
ATOM 625 C CA . PRO A 1 79 ? 2.769 14.774 5.039 1.00 93.81 79 PRO A CA 1
ATOM 626 C C . PRO A 1 79 ? 1.663 14.183 4.155 1.00 93.81 79 PRO A C 1
ATOM 628 O O . PRO A 1 79 ? 1.801 14.150 2.934 1.00 93.81 79 PRO A O 1
ATOM 631 N N . GLY A 1 80 ? 0.564 13.746 4.765 1.00 94.75 80 GLY A N 1
ATOM 632 C CA . GLY A 1 80 ? -0.615 13.265 4.043 1.00 94.75 80 GLY A CA 1
ATOM 633 C C . GLY A 1 80 ? -1.334 12.137 4.769 1.00 94.75 80 GLY A C 1
ATOM 634 O O . GLY A 1 80 ? -0.774 11.487 5.657 1.00 94.75 80 GLY A O 1
ATOM 635 N N . ALA A 1 81 ? -2.586 11.905 4.385 1.00 96.44 81 ALA A N 1
ATOM 636 C CA . ALA A 1 81 ? -3.327 10.731 4.819 1.00 96.44 81 ALA A CA 1
ATOM 637 C C . ALA A 1 81 ? -2.720 9.454 4.199 1.00 96.44 81 ALA A C 1
ATOM 639 O O . ALA A 1 81 ? -2.155 9.505 3.103 1.00 96.44 81 ALA A O 1
ATOM 640 N N . PRO A 1 82 ? -2.854 8.275 4.835 1.00 97.44 82 PRO A N 1
ATOM 641 C CA . PRO A 1 82 ? -2.248 7.048 4.313 1.00 97.44 82 PRO A CA 1
ATOM 642 C C . PRO A 1 82 ? -2.725 6.666 2.904 1.00 97.44 82 PRO A C 1
ATOM 644 O O . PRO A 1 82 ? -1.962 6.087 2.138 1.00 97.44 82 PRO A O 1
ATOM 647 N N . THR A 1 83 ? -3.964 7.011 2.547 1.00 97.38 83 THR A N 1
ATOM 648 C CA . THR A 1 83 ? -4.530 6.818 1.202 1.00 97.38 83 THR A CA 1
ATOM 649 C C . THR A 1 83 ? -3.868 7.719 0.158 1.00 97.38 83 THR A C 1
ATOM 651 O O . THR A 1 83 ? -3.574 7.266 -0.945 1.00 97.38 83 THR A O 1
ATOM 654 N N . GLU A 1 84 ? -3.566 8.972 0.505 1.00 97.94 84 GLU A N 1
ATOM 655 C CA . GLU A 1 84 ? -2.834 9.902 -0.363 1.00 97.94 84 GLU A CA 1
ATOM 656 C C . GLU A 1 84 ? -1.394 9.426 -0.575 1.00 97.94 84 GLU A C 1
ATOM 658 O O . GLU A 1 84 ? -0.924 9.348 -1.709 1.00 97.94 84 GLU A O 1
ATOM 663 N N . LEU A 1 85 ? -0.722 9.018 0.508 1.00 98.38 85 LEU A N 1
ATOM 664 C CA . LEU A 1 85 ? 0.629 8.452 0.452 1.00 98.38 85 LEU A CA 1
ATOM 665 C C . LEU A 1 85 ? 0.676 7.138 -0.338 1.00 98.38 85 LEU A C 1
ATOM 667 O O . LEU A 1 85 ? 1.685 6.834 -0.971 1.00 98.38 85 LEU A O 1
ATOM 671 N N . LEU A 1 86 ? -0.404 6.353 -0.319 1.00 98.38 86 LEU A N 1
ATOM 672 C CA . LEU A 1 86 ? -0.522 5.141 -1.123 1.00 98.38 86 LEU A CA 1
ATOM 673 C C . LEU A 1 86 ? -0.614 5.468 -2.619 1.00 98.38 86 LEU A C 1
ATOM 675 O O . LEU A 1 86 ? 0.085 4.838 -3.409 1.00 98.38 86 LEU A O 1
ATOM 679 N N . ASN A 1 87 ? -1.401 6.474 -3.008 1.00 98.19 87 ASN A N 1
ATOM 680 C CA . ASN A 1 87 ? -1.480 6.928 -4.402 1.00 98.19 87 ASN A CA 1
ATOM 681 C C . ASN A 1 87 ? -0.141 7.499 -4.899 1.00 98.19 87 ASN A C 1
ATOM 683 O O . ASN A 1 87 ? 0.306 7.175 -5.999 1.00 98.19 87 ASN A O 1
ATOM 687 N N . ASP A 1 88 ? 0.542 8.286 -4.066 1.00 98.31 88 ASP A N 1
ATOM 688 C CA . ASP A 1 88 ? 1.893 8.788 -4.345 1.00 98.31 88 ASP A CA 1
ATOM 689 C C . ASP A 1 88 ? 2.899 7.633 -4.513 1.00 98.31 88 ASP A C 1
ATOM 691 O O . ASP A 1 88 ? 3.666 7.593 -5.475 1.00 98.31 88 ASP A O 1
ATOM 695 N N . ALA A 1 89 ? 2.828 6.614 -3.648 1.00 98.25 89 ALA A N 1
ATOM 696 C CA . ALA A 1 89 ? 3.640 5.406 -3.770 1.00 98.25 89 ALA A CA 1
ATOM 697 C C . ALA A 1 89 ? 3.357 4.634 -5.072 1.00 98.25 89 ALA A C 1
ATOM 699 O O . ALA A 1 89 ? 4.296 4.122 -5.683 1.00 98.25 89 ALA A O 1
ATOM 700 N N . VAL A 1 90 ? 2.096 4.548 -5.511 1.00 98.50 90 VAL A N 1
ATOM 701 C CA . VAL A 1 90 ? 1.719 3.931 -6.795 1.00 98.50 90 VAL A CA 1
ATOM 702 C C . VAL A 1 90 ? 2.334 4.695 -7.967 1.00 98.50 90 VAL A C 1
ATOM 704 O O . VAL A 1 90 ? 2.938 4.067 -8.843 1.00 98.50 90 VAL A O 1
ATOM 707 N N . HIS A 1 91 ? 2.225 6.026 -7.977 1.00 98.25 91 HIS A N 1
ATOM 708 C CA . HIS A 1 91 ? 2.795 6.863 -9.034 1.00 98.25 91 HIS A CA 1
ATOM 709 C C . HIS A 1 91 ? 4.315 6.703 -9.101 1.00 98.25 91 HIS A C 1
ATOM 711 O O . HIS A 1 91 ? 4.859 6.306 -10.133 1.00 98.25 91 HIS A O 1
ATOM 717 N N . PHE A 1 92 ? 4.991 6.900 -7.968 1.00 98.19 92 PHE A N 1
ATOM 718 C CA . PHE A 1 92 ? 6.441 6.784 -7.874 1.00 98.19 92 PHE A CA 1
ATOM 719 C C . PHE A 1 92 ? 6.943 5.400 -8.291 1.00 98.19 92 PHE A C 1
ATOM 721 O O . PHE A 1 92 ? 7.950 5.281 -8.986 1.00 98.19 92 PHE A O 1
ATOM 728 N N . LEU A 1 93 ? 6.247 4.330 -7.898 1.00 96.50 93 LEU A N 1
ATOM 729 C CA . LEU A 1 93 ? 6.641 2.974 -8.271 1.00 96.50 93 LEU A CA 1
ATOM 730 C C . LEU A 1 93 ? 6.442 2.705 -9.767 1.00 96.50 93 LEU A C 1
ATOM 732 O O . LEU A 1 93 ? 7.252 2.003 -10.381 1.00 96.50 93 LEU A O 1
ATOM 736 N N . SER A 1 94 ? 5.392 3.280 -10.355 1.00 97.25 94 SER A N 1
ATOM 737 C CA . SER A 1 94 ? 5.131 3.171 -11.788 1.00 97.25 94 SER A CA 1
ATOM 738 C C . S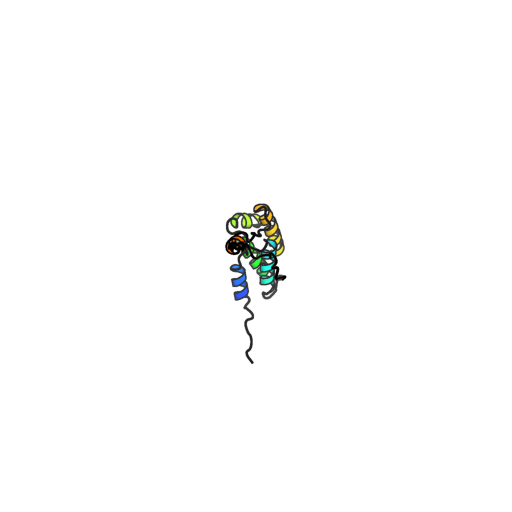ER A 1 94 ? 6.224 3.871 -12.599 1.00 97.25 94 SER A C 1
ATOM 740 O O . SER A 1 94 ? 6.780 3.285 -13.529 1.00 97.25 94 SER A O 1
ATOM 742 N N . GLU A 1 95 ? 6.637 5.066 -12.173 1.00 97.56 95 GLU A N 1
ATOM 743 C CA . GLU A 1 95 ? 7.776 5.784 -12.753 1.00 97.56 95 GLU A CA 1
ATOM 744 C C . GLU A 1 95 ? 9.094 5.031 -12.541 1.00 97.56 95 GLU A C 1
ATOM 746 O O . GLU A 1 95 ? 9.844 4.806 -13.487 1.00 97.56 95 GLU A O 1
ATOM 751 N N . LEU A 1 96 ? 9.374 4.565 -11.323 1.00 95.88 96 LEU A N 1
ATOM 752 C CA . LEU A 1 96 ? 10.611 3.843 -11.011 1.00 95.88 96 LEU A CA 1
ATOM 753 C C . LEU A 1 96 ? 10.751 2.550 -11.829 1.00 95.88 96 LEU A C 1
ATOM 755 O O . LEU A 1 96 ? 11.862 2.156 -12.186 1.00 95.88 96 LEU A O 1
ATOM 759 N N . SER A 1 97 ? 9.635 1.868 -12.097 1.00 94.56 97 SER A N 1
ATOM 760 C CA . SER A 1 97 ? 9.609 0.623 -12.872 1.00 94.56 97 SER A CA 1
ATOM 761 C C . SER A 1 97 ? 9.483 0.830 -14.380 1.00 94.56 97 SER A C 1
ATOM 763 O O . SER A 1 97 ? 9.706 -0.126 -15.124 1.00 94.56 97 SER A O 1
ATOM 765 N N . GLN A 1 98 ? 9.132 2.044 -14.826 1.00 95.69 98 GLN A N 1
ATOM 766 C CA . GLN A 1 98 ? 8.739 2.340 -16.208 1.00 95.69 98 GLN A CA 1
ATOM 767 C C . GLN A 1 98 ? 7.611 1.402 -16.695 1.00 95.69 98 GLN A C 1
ATOM 769 O O . GLN A 1 98 ? 7.608 0.932 -17.832 1.00 95.69 98 GLN A O 1
ATOM 774 N N . SER A 1 99 ? 6.680 1.068 -15.796 1.00 94.75 99 SER A N 1
ATOM 775 C CA . SER A 1 99 ? 5.592 0.106 -15.997 1.00 94.75 99 SER A CA 1
ATOM 776 C C . SER A 1 99 ? 4.465 0.369 -14.993 1.00 94.75 99 SER A C 1
ATOM 778 O O . SER A 1 99 ? 4.703 0.845 -13.892 1.00 94.75 99 SER A O 1
ATOM 780 N N . ASP A 1 100 ? 3.230 -0.007 -15.316 1.00 94.88 100 ASP A N 1
ATOM 781 C CA . ASP A 1 100 ? 2.119 -0.029 -14.351 1.00 94.88 100 ASP A CA 1
ATOM 782 C C . ASP A 1 100 ? 2.192 -1.228 -13.379 1.00 94.88 100 ASP A C 1
ATOM 784 O O . ASP A 1 100 ? 1.297 -1.442 -12.560 1.00 94.88 100 ASP A O 1
ATOM 788 N N . GLY A 1 101 ? 3.245 -2.046 -13.474 1.00 94.19 101 GLY A N 1
ATOM 789 C CA . GLY A 1 101 ? 3.493 -3.213 -12.638 1.00 94.19 101 GLY A CA 1
ATOM 790 C C . GLY A 1 101 ? 2.835 -4.498 -13.133 1.00 94.19 101 GLY A C 1
ATOM 791 O O . GLY A 1 101 ? 3.122 -5.566 -12.570 1.00 94.19 101 GLY A O 1
ATOM 792 N N . ARG A 1 102 ? 1.981 -4.443 -14.161 1.00 95.19 102 ARG A N 1
ATOM 793 C CA . ARG A 1 102 ? 1.383 -5.636 -14.761 1.00 95.19 102 ARG A CA 1
ATOM 794 C C . ARG A 1 102 ? 2.455 -6.401 -15.532 1.00 95.19 102 ARG A C 1
ATOM 796 O O . ARG A 1 102 ? 3.174 -5.860 -16.365 1.00 95.19 102 ARG A O 1
ATOM 803 N N . ARG A 1 103 ? 2.581 -7.692 -15.236 1.00 87.38 103 ARG A N 1
ATOM 804 C CA . ARG A 1 103 ? 3.456 -8.605 -15.972 1.00 87.38 103 ARG A CA 1
ATOM 805 C C . ARG A 1 103 ? 2.590 -9.441 -16.890 1.00 87.38 103 ARG A C 1
ATOM 807 O O . ARG A 1 103 ? 1.772 -10.220 -16.404 1.00 87.38 103 ARG A O 1
ATOM 814 N N . ASP A 1 104 ? 2.796 -9.314 -18.196 1.00 72.50 104 ASP A N 1
ATOM 815 C CA . ASP A 1 104 ? 2.170 -10.209 -19.159 1.00 72.50 104 ASP A CA 1
ATOM 816 C C . ASP A 1 104 ? 2.471 -11.669 -18.802 1.00 72.50 104 ASP A C 1
ATOM 818 O O . ASP A 1 104 ? 3.628 -12.074 -18.647 1.00 72.50 104 ASP A O 1
ATOM 822 N N . ASP A 1 105 ? 1.424 -12.491 -18.735 1.00 59.25 105 ASP A N 1
ATOM 823 C CA . ASP A 1 105 ? 1.483 -13.948 -18.592 1.00 59.25 105 ASP A CA 1
ATOM 824 C C . ASP A 1 105 ? 2.097 -14.636 -19.835 1.00 59.25 105 ASP A C 1
ATOM 826 O O . ASP A 1 105 ? 1.657 -15.706 -20.267 1.00 59.25 105 ASP A O 1
ATOM 830 N N . TYR A 1 106 ? 3.134 -14.061 -20.450 1.00 53.59 106 TYR A N 1
ATOM 831 C CA . TYR A 1 106 ? 3.780 -14.610 -21.643 1.00 53.59 106 TYR A CA 1
ATOM 832 C C . TYR A 1 106 ? 4.300 -16.039 -21.398 1.00 53.59 106 TYR A C 1
ATOM 834 O O . TYR A 1 106 ? 4.297 -16.882 -22.296 1.00 53.59 106 TYR A O 1
ATOM 842 N N . LYS A 1 107 ? 4.641 -16.368 -20.141 1.00 53.59 107 LYS A N 1
ATOM 843 C CA . LYS A 1 107 ? 5.032 -17.726 -19.731 1.00 53.59 107 LYS A CA 1
ATOM 844 C C . LYS A 1 107 ? 3.874 -18.731 -19.655 1.00 53.59 107 LYS A C 1
ATOM 846 O O . LYS A 1 107 ? 4.134 -19.925 -19.750 1.00 53.59 107 LYS A O 1
ATOM 851 N N . ARG A 1 108 ? 2.613 -18.294 -19.545 1.00 53.28 108 ARG A N 1
ATOM 852 C CA . ARG A 1 108 ? 1.444 -19.196 -19.514 1.00 53.28 108 ARG A CA 1
ATOM 853 C C . ARG A 1 108 ? 0.964 -19.580 -20.920 1.00 53.28 108 ARG A C 1
ATOM 855 O O . ARG A 1 108 ? 0.472 -20.689 -21.121 1.00 53.28 108 ARG A O 1
ATOM 862 N N . ARG A 1 109 ? 1.195 -18.713 -21.916 1.00 50.44 109 ARG A N 1
ATOM 863 C CA . ARG A 1 109 ? 0.922 -19.014 -23.335 1.00 50.44 109 ARG A CA 1
ATOM 864 C C . ARG A 1 109 ? 1.906 -20.028 -23.929 1.00 50.44 109 ARG A C 1
ATOM 866 O O . ARG A 1 109 ? 1.468 -20.943 -24.611 1.00 50.44 109 ARG A O 1
ATOM 873 N N . LYS A 1 110 ? 3.201 -19.961 -23.591 1.00 47.88 110 LYS A N 1
ATOM 874 C CA . LYS A 1 110 ? 4.222 -20.919 -24.081 1.00 47.88 110 LYS A CA 1
ATOM 875 C C . LYS A 1 110 ? 4.028 -22.373 -23.614 1.00 47.88 110 LYS A C 1
ATOM 877 O O . LYS A 1 110 ? 4.577 -23.265 -24.245 1.00 47.88 110 LYS A O 1
ATOM 882 N N . LEU A 1 111 ? 3.268 -22.615 -22.541 1.00 51.12 111 LEU A N 1
ATOM 883 C CA . LEU A 1 111 ? 2.919 -23.967 -22.069 1.00 51.12 111 LEU A CA 1
ATOM 884 C C . LEU A 1 111 ? 1.563 -24.460 -22.603 1.00 51.12 111 LEU A C 1
ATOM 886 O O . LEU A 1 111 ? 1.277 -25.649 -22.518 1.00 51.12 111 LEU A O 1
ATOM 890 N N . SER A 1 112 ? 0.745 -23.558 -23.154 1.00 50.72 112 SER A N 1
ATOM 891 C CA . SER A 1 112 ? -0.554 -23.889 -23.762 1.00 50.72 112 SER A CA 1
ATOM 892 C C . SER A 1 112 ? -0.461 -24.023 -25.286 1.00 50.72 112 SER A C 1
ATOM 894 O O . SER A 1 112 ? -1.264 -24.728 -25.886 1.00 50.72 112 SER A O 1
ATOM 896 N N . ASP A 1 113 ? 0.560 -23.421 -25.903 1.00 48.06 113 ASP A N 1
ATOM 897 C CA . ASP A 1 113 ? 0.930 -23.609 -27.311 1.00 48.06 113 ASP A CA 1
ATOM 898 C C . ASP A 1 113 ? 1.771 -24.888 -27.491 1.00 48.06 113 ASP A C 1
ATOM 900 O O . ASP A 1 113 ? 2.841 -24.918 -28.100 1.00 48.06 113 ASP A O 1
ATOM 904 N N . GLY A 1 114 ? 1.283 -25.981 -26.896 1.00 45.91 114 GLY A N 1
ATOM 905 C CA . GLY A 1 114 ? 1.625 -27.322 -27.331 1.00 45.91 114 GLY A CA 1
ATOM 906 C C . GLY A 1 114 ? 1.073 -27.474 -28.738 1.00 45.91 114 GLY A C 1
ATOM 907 O O . GLY A 1 114 ? -0.078 -27.865 -28.920 1.00 45.91 114 GLY A O 1
ATOM 908 N N . SER A 1 115 ? 1.895 -27.095 -29.709 1.00 47.31 115 SER A N 1
ATOM 909 C CA . SER A 1 115 ? 1.719 -27.283 -31.141 1.00 47.31 115 SER A CA 1
ATOM 910 C C . SER A 1 115 ? 1.384 -28.746 -31.442 1.00 47.31 115 SER A C 1
ATOM 912 O O . SER A 1 115 ? 2.228 -29.561 -31.805 1.00 47.31 115 SER A O 1
ATOM 914 N N . ARG A 1 116 ? 0.099 -29.092 -31.321 1.00 52.50 116 ARG A N 1
ATOM 915 C CA . ARG A 1 116 ? -0.507 -30.151 -32.116 1.00 52.50 116 ARG A CA 1
ATOM 916 C C . ARG A 1 116 ? -0.420 -29.668 -33.551 1.00 52.50 116 ARG A C 1
ATOM 918 O O . ARG A 1 116 ? -1.278 -28.930 -34.022 1.00 52.50 116 ARG A O 1
ATOM 925 N N . THR A 1 117 ? 0.658 -30.049 -34.221 1.00 47.94 117 THR A N 1
ATOM 926 C CA . THR A 1 117 ? 0.721 -30.032 -35.674 1.00 47.94 117 THR A CA 1
ATOM 927 C C . THR A 1 117 ? -0.531 -30.743 -36.196 1.00 47.94 117 THR A C 1
ATOM 929 O O . THR A 1 117 ? -0.750 -31.914 -35.872 1.00 47.94 117 THR A O 1
ATOM 932 N N . PRO A 1 118 ? -1.400 -30.078 -36.975 1.00 45.41 118 PRO A N 1
ATOM 933 C CA . PRO A 1 118 ? -2.379 -30.803 -37.759 1.00 45.41 118 PRO A CA 1
ATOM 934 C C . PRO A 1 118 ? -1.572 -31.598 -38.784 1.00 45.41 118 PRO A C 1
ATOM 936 O O . PRO A 1 118 ? -0.859 -31.018 -39.605 1.00 45.41 118 PRO A O 1
ATOM 939 N N . ARG A 1 119 ? -1.629 -32.931 -38.711 1.00 46.34 119 ARG A N 1
ATOM 940 C CA . ARG A 1 119 ? -1.205 -33.772 -39.833 1.00 46.34 119 ARG A CA 1
ATOM 941 C C . ARG A 1 119 ? -1.964 -33.286 -41.072 1.00 46.34 119 ARG A C 1
ATOM 943 O O . ARG A 1 119 ? -3.189 -33.203 -41.007 1.00 46.34 119 ARG A O 1
ATOM 950 N N . PRO A 1 120 ? -1.296 -32.969 -42.190 1.00 42.25 120 PRO A N 1
ATOM 951 C CA . PRO A 1 120 ? -2.010 -32.747 -43.430 1.00 42.25 120 PRO A CA 1
ATOM 952 C C . PRO A 1 120 ? -2.496 -34.104 -43.952 1.00 42.25 120 PRO A C 1
ATOM 954 O O . PRO A 1 120 ? -1.751 -34.839 -44.600 1.00 42.25 120 PRO A O 1
ATOM 957 N N . ASP A 1 121 ? -3.755 -34.434 -43.662 1.00 48.72 121 ASP A N 1
ATOM 958 C CA . ASP A 1 121 ? -4.523 -35.444 -44.388 1.00 48.72 121 ASP A CA 1
ATOM 959 C C . ASP A 1 121 ? -4.626 -35.012 -45.854 1.00 48.72 121 ASP A C 1
ATOM 961 O O . ASP A 1 121 ? -5.505 -34.255 -46.264 1.00 48.72 121 ASP A O 1
ATOM 965 N N . THR A 1 122 ? -3.688 -35.483 -46.669 1.00 44.19 122 THR A N 1
ATOM 966 C CA . THR A 1 122 ? -3.802 -35.412 -48.120 1.00 44.19 122 THR A CA 1
ATOM 967 C C . THR A 1 122 ? -4.236 -36.773 -48.638 1.00 44.19 122 THR A C 1
ATOM 969 O O . THR A 1 122 ? -3.443 -37.704 -48.739 1.00 44.19 122 THR A O 1
ATOM 972 N N . LYS A 1 123 ? -5.509 -36.835 -49.043 1.00 39.22 123 LYS A N 1
ATOM 973 C CA . LYS A 1 123 ? -5.955 -37.032 -50.439 1.00 39.22 123 LYS A CA 1
ATOM 974 C C . LYS A 1 123 ? -7.123 -38.022 -50.520 1.00 39.22 123 LYS A C 1
ATOM 976 O O . LYS A 1 123 ? -6.935 -39.232 -50.588 1.00 39.22 123 LYS A O 1
ATOM 981 N N . ALA A 1 124 ? -8.338 -37.488 -50.642 1.00 37.69 124 ALA A N 1
ATOM 982 C CA . ALA A 1 124 ? -9.478 -38.229 -51.166 1.00 37.69 124 ALA A CA 1
ATOM 983 C C . ALA A 1 124 ? -10.082 -37.514 -52.390 1.00 37.69 124 ALA A C 1
ATOM 985 O O . ALA A 1 124 ? -10.814 -36.544 -52.238 1.00 37.69 124 ALA A O 1
ATOM 986 N N . LYS A 1 125 ? -9.816 -38.123 -53.564 1.00 44.53 125 LYS A N 1
ATOM 987 C CA . LYS A 1 125 ? -10.643 -38.202 -54.798 1.00 44.53 125 LYS A CA 1
ATOM 988 C C . LYS A 1 125 ? -10.823 -36.921 -55.654 1.00 44.53 125 LYS A C 1
ATOM 990 O O . LYS A 1 125 ? -10.775 -35.833 -55.101 1.00 44.53 125 LYS A O 1
ATOM 995 N N . PRO A 1 126 ? -11.007 -37.027 -57.001 1.00 44.19 126 PRO A N 1
ATOM 996 C CA . PRO A 1 126 ? -12.148 -37.750 -57.588 1.00 44.19 126 PRO A CA 1
ATOM 997 C C . PRO A 1 126 ? -11.975 -38.477 -58.949 1.00 44.19 126 PRO A C 1
ATOM 999 O O . PRO A 1 126 ? -11.039 -38.269 -59.707 1.00 44.19 126 PRO A O 1
ATOM 1002 N N . ALA A 1 127 ? -12.957 -39.363 -59.168 1.00 41.22 127 ALA A N 1
ATOM 1003 C CA . ALA A 1 127 ? -13.598 -39.889 -60.383 1.00 41.22 127 ALA A CA 1
ATOM 1004 C C . ALA A 1 127 ? -12.929 -39.817 -61.777 1.00 41.22 127 ALA A C 1
ATOM 1006 O O . ALA A 1 127 ? -12.711 -38.744 -62.326 1.00 41.22 127 ALA A O 1
ATOM 1007 N N . ALA A 1 128 ? -12.869 -40.985 -62.435 1.00 43.19 128 ALA A N 1
ATOM 1008 C CA . ALA A 1 128 ? -13.020 -41.121 -63.886 1.00 43.19 128 ALA A CA 1
ATOM 1009 C C . ALA A 1 128 ? -13.934 -42.325 -64.215 1.00 43.19 128 ALA A C 1
ATOM 1011 O O . ALA A 1 128 ? -13.569 -43.485 -64.058 1.00 43.19 128 ALA A O 1
ATOM 1012 N N . SER A 1 129 ? -15.176 -41.978 -64.549 1.00 46.19 129 SER A N 1
ATOM 1013 C CA . SER A 1 129 ? -16.079 -42.510 -65.581 1.00 46.19 129 SER A CA 1
ATOM 1014 C C . SER A 1 129 ? -15.955 -43.971 -66.050 1.00 46.19 129 SER A C 1
ATOM 1016 O O . SER A 1 129 ? -15.019 -44.350 -66.746 1.00 46.19 129 SER A O 1
ATOM 1018 N N . LYS A 1 130 ? -17.018 -44.751 -65.798 1.00 54.09 130 LYS A N 1
ATOM 1019 C CA . LYS A 1 130 ? -17.378 -45.955 -66.571 1.00 54.09 130 LYS A CA 1
ATOM 1020 C C . LYS A 1 130 ? -17.811 -45.573 -67.994 1.00 54.09 130 LYS A C 1
ATOM 1022 O O . LYS A 1 130 ? -18.472 -44.548 -68.161 1.00 54.09 130 LYS A O 1
ATOM 1027 N N . PRO A 1 131 ? -17.632 -46.487 -68.955 1.00 47.66 131 PRO A N 1
ATOM 1028 C CA . PRO A 1 131 ? -18.712 -46.772 -69.895 1.00 47.66 131 PRO A CA 1
ATOM 1029 C C . PRO A 1 131 ? -19.050 -48.273 -69.948 1.00 47.66 131 PRO A C 1
ATOM 1031 O O . PRO A 1 131 ? -18.176 -49.134 -69.926 1.00 47.66 131 PRO A O 1
ATOM 1034 N N . THR A 1 132 ? -20.344 -48.580 -70.029 1.00 50.44 132 THR A N 1
ATOM 1035 C CA . THR A 1 132 ? -20.907 -49.874 -70.467 1.00 50.44 132 THR A CA 1
ATOM 1036 C C . THR A 1 132 ? -21.680 -49.642 -71.797 1.00 50.44 132 THR A C 1
ATOM 1038 O O . THR A 1 132 ? -21.656 -48.523 -72.309 1.00 50.44 132 THR A O 1
ATOM 1041 N N . PRO A 1 133 ? -22.323 -50.642 -72.433 1.00 53.44 133 PRO A N 1
ATOM 1042 C CA . PRO A 1 133 ? -21.825 -51.362 -73.612 1.00 53.44 133 PRO A CA 1
ATOM 1043 C C . PRO A 1 133 ? -22.717 -51.195 -74.871 1.00 53.44 133 PRO A C 1
ATOM 1045 O O . PRO A 1 133 ? -23.887 -50.848 -74.751 1.00 53.44 133 PRO A O 1
ATOM 1048 N N . LYS A 1 134 ? -22.206 -51.516 -76.071 1.00 42.09 134 LYS A N 1
ATOM 1049 C CA . LYS A 1 134 ? -22.947 -51.888 -77.312 1.00 42.09 134 LYS A CA 1
ATOM 1050 C C . LYS A 1 134 ? -21.951 -52.677 -78.193 1.00 42.09 134 LYS A C 1
ATOM 1052 O O . LYS A 1 134 ? -20.804 -52.256 -78.246 1.00 42.09 134 LYS A O 1
ATOM 1057 N N . LYS A 1 135 ? -22.242 -53.778 -78.887 1.00 42.19 135 LYS A N 1
ATOM 1058 C CA . LYS A 1 135 ? -23.472 -54.440 -79.330 1.00 42.19 135 LYS A CA 1
ATOM 1059 C C . LYS A 1 135 ? -23.144 -55.921 -79.560 1.00 42.19 135 LYS A C 1
ATOM 1061 O O . LYS A 1 135 ? -21.970 -56.179 -79.901 1.00 42.19 135 LYS A O 1
#

Organism: Phytophthora nicotianae (NCBI:txid4792)

Radius of gyration: 28.83 Å; Cα contacts (8 Å, |Δi|>4): 117; chains: 1; bounding box: 44×69×93 Å